Protein AF-A0A7C5XT36-F1 (afdb_monomer_lite)

Secondary structure (DSSP, 8-state):
--------S-HHHHHHHHHHHHHHHHHHHHSPPPS-----S--HHHHHHHHHHHHHHHHHTTT-THHHHHHHHHTTHHHHHHTT-TT----HHHHHHHHHHHHHHHHHHHHHHHHHHHTS--

Radius of gyration: 16.61 Å; chains: 1; bounding box: 44×28×50 Å

pLDDT: mean 85.77, std 15.67, range [40.31, 98.19]

Sequence (122 aa):
MGYSAINPLSGSMKLLYTILWLLAICVLSVIPVGGENLYNLLDLGHITMYVVQTILWAWLFDFKLKFIAASVASSPLTELLQLLTPWRNPCFTDICNNLIGVALGVITVLAVKSIRGSRVSL

Structure (mmCIF, N/CA/C/O backbone):
data_AF-A0A7C5XT36-F1
#
_entry.id   AF-A0A7C5XT36-F1
#
loop_
_atom_site.group_PDB
_atom_site.id
_atom_site.type_symbol
_atom_site.label_atom_id
_atom_site.label_alt_id
_atom_site.label_comp_id
_atom_site.label_asym_id
_atom_site.label_entity_id
_atom_site.label_seq_id
_atom_site.pdbx_PDB_ins_code
_atom_site.Cartn_x
_atom_site.Cartn_y
_atom_site.Cartn_z
_atom_site.occupancy
_atom_site.B_iso_or_equiv
_atom_site.auth_seq_id
_atom_site.auth_comp_id
_atom_site.auth_asym_id
_atom_site.auth_atom_id
_atom_site.pdbx_PDB_model_num
ATOM 1 N N . MET A 1 1 ? -21.931 -1.050 26.282 1.00 40.53 1 MET A N 1
ATOM 2 C CA . MET A 1 1 ? -21.884 -2.418 25.720 1.00 40.53 1 MET A CA 1
ATOM 3 C C . MET A 1 1 ? -21.415 -2.308 24.283 1.00 40.53 1 MET A C 1
ATOM 5 O O . MET A 1 1 ? -22.064 -1.635 23.495 1.00 40.53 1 MET A O 1
ATOM 9 N N . GLY A 1 2 ? -20.219 -2.823 23.995 1.00 40.31 2 GLY A N 1
ATOM 10 C CA . GLY A 1 2 ? -19.563 -2.659 22.702 1.00 40.31 2 GLY A CA 1
ATOM 11 C C . GLY A 1 2 ? -20.224 -3.526 21.644 1.00 40.31 2 GLY A C 1
ATOM 12 O O . GLY A 1 2 ? -20.210 -4.750 21.750 1.00 40.31 2 GLY A O 1
ATOM 13 N N . TYR A 1 3 ? -20.781 -2.895 20.616 1.00 46.31 3 TYR A N 1
ATOM 14 C CA . TYR A 1 3 ? -21.184 -3.603 19.414 1.00 46.31 3 TYR A CA 1
ATOM 15 C C . TYR A 1 3 ? -19.923 -4.058 18.682 1.00 46.31 3 TYR A C 1
ATOM 17 O O . TYR A 1 3 ? -19.317 -3.320 17.906 1.00 46.31 3 TYR A O 1
ATOM 25 N N . SER A 1 4 ? -19.540 -5.307 18.945 1.00 46.75 4 SER A N 1
ATOM 26 C CA . SER A 1 4 ? -18.771 -6.138 18.025 1.00 46.75 4 SER A CA 1
ATOM 27 C C . SER A 1 4 ? -19.652 -6.387 16.796 1.00 46.75 4 SER A C 1
ATOM 29 O O . SER A 1 4 ? -20.247 -7.447 16.623 1.00 46.75 4 SER A O 1
ATOM 31 N N . ALA A 1 5 ? -19.858 -5.341 15.995 1.00 49.72 5 ALA A N 1
ATOM 32 C CA . ALA A 1 5 ? -20.614 -5.416 14.760 1.00 49.72 5 ALA A CA 1
ATOM 33 C C . ALA A 1 5 ? -19.775 -6.202 13.747 1.00 49.72 5 ALA A C 1
ATOM 35 O O . ALA A 1 5 ? -18.918 -5.646 13.066 1.00 49.72 5 ALA A O 1
ATOM 36 N N . ILE A 1 6 ? -19.997 -7.517 13.756 1.00 50.34 6 ILE A N 1
ATOM 37 C CA . ILE A 1 6 ? -19.934 -8.453 12.634 1.00 50.34 6 ILE A CA 1
ATOM 38 C C . ILE A 1 6 ? -18.830 -8.092 11.635 1.00 50.34 6 ILE A C 1
ATOM 40 O O . ILE A 1 6 ? -19.069 -7.483 10.596 1.00 50.34 6 ILE A O 1
ATOM 44 N N . ASN A 1 7 ? -17.604 -8.512 11.938 1.00 56.81 7 ASN A N 1
ATOM 45 C CA . ASN A 1 7 ? -16.693 -8.887 10.866 1.00 56.81 7 ASN A CA 1
ATOM 46 C C . ASN A 1 7 ? -17.153 -10.278 10.406 1.00 56.81 7 ASN A C 1
ATOM 48 O O . ASN A 1 7 ? -16.919 -11.238 11.138 1.00 56.81 7 ASN A O 1
ATOM 52 N N . PRO A 1 8 ? -17.837 -10.418 9.254 1.00 64.75 8 PRO A N 1
ATOM 53 C CA . PRO A 1 8 ? -18.391 -11.708 8.831 1.00 64.75 8 PRO A CA 1
ATOM 54 C C . PRO A 1 8 ? -17.299 -12.724 8.469 1.00 64.75 8 PRO A C 1
ATOM 56 O O . PRO A 1 8 ? -17.576 -13.906 8.300 1.00 64.75 8 PRO A O 1
ATOM 59 N N . LEU A 1 9 ? -16.056 -12.262 8.325 1.00 74.69 9 LEU A N 1
ATOM 60 C CA . LEU A 1 9 ? -14.924 -13.060 7.885 1.00 74.69 9 LEU A CA 1
ATOM 61 C C . LEU A 1 9 ? -13.972 -13.290 9.057 1.00 74.69 9 LEU A C 1
ATOM 63 O O . LEU A 1 9 ? -13.582 -12.352 9.761 1.00 74.69 9 LEU A O 1
ATOM 67 N N . SER A 1 10 ? -13.600 -14.556 9.247 1.00 86.50 10 SER A N 1
ATOM 68 C CA . SER A 1 10 ? -12.636 -14.977 10.261 1.00 86.50 10 SER A CA 1
ATOM 69 C C . SER A 1 10 ? -11.265 -14.337 10.018 1.00 86.50 10 SER A C 1
ATOM 71 O O . SER A 1 10 ? -10.931 -13.957 8.893 1.00 86.50 10 SER A O 1
ATOM 73 N N . GLY A 1 11 ? -10.436 -14.248 11.064 1.00 88.12 11 GLY A N 1
ATOM 74 C CA . GLY A 1 11 ? -9.072 -13.714 10.948 1.00 88.12 11 GLY A CA 1
ATOM 75 C C . GLY A 1 11 ? -8.250 -14.396 9.846 1.00 88.12 11 GLY A C 1
ATOM 76 O O . GLY A 1 11 ? -7.535 -13.720 9.110 1.00 88.12 11 GLY A O 1
ATOM 77 N N . SER A 1 12 ? -8.430 -15.707 9.654 1.00 91.75 12 SER A N 1
ATOM 78 C CA . SER A 1 12 ? -7.768 -16.477 8.594 1.00 91.75 12 SER A CA 1
ATOM 79 C C . SER A 1 12 ? -8.172 -16.029 7.188 1.00 91.75 12 SER A C 1
ATOM 81 O O . SER A 1 12 ? -7.318 -15.938 6.314 1.00 91.75 12 SER A O 1
ATOM 83 N N . MET A 1 13 ? -9.447 -15.688 6.968 1.00 93.81 13 MET A N 1
ATOM 84 C CA . MET A 1 13 ? -9.915 -15.183 5.670 1.00 93.81 13 MET A CA 1
ATOM 85 C C . MET A 1 13 ? -9.353 -13.792 5.376 1.00 93.81 13 MET A C 1
ATOM 87 O O . MET A 1 13 ? -8.932 -13.520 4.255 1.00 93.81 13 MET A O 1
ATOM 91 N N . LYS A 1 14 ? -9.288 -12.918 6.389 1.00 93.19 14 LYS A N 1
ATOM 92 C CA . LYS A 1 14 ? -8.659 -11.596 6.249 1.00 93.19 14 LYS A CA 1
ATOM 93 C C . LYS A 1 14 ? -7.192 -11.713 5.855 1.00 93.19 14 LYS A C 1
ATOM 95 O O . LYS A 1 14 ? -6.727 -11.002 4.964 1.00 93.19 14 LYS A O 1
ATOM 100 N N . LEU A 1 15 ? -6.478 -12.617 6.526 1.00 94.38 15 LEU A N 1
ATOM 101 C CA . LEU A 1 15 ? -5.074 -12.887 6.255 1.00 94.38 15 LEU A CA 1
ATOM 102 C C . LEU A 1 15 ? -4.901 -13.417 4.834 1.00 94.38 15 LEU A C 1
ATOM 104 O O . LEU A 1 15 ? -4.074 -12.893 4.096 1.00 94.38 15 LEU A O 1
ATOM 108 N N . LEU A 1 16 ? -5.726 -14.390 4.437 1.00 95.56 16 LEU A N 1
ATOM 109 C CA . LEU A 1 16 ? -5.710 -14.966 3.098 1.00 95.56 16 LEU A CA 1
ATOM 110 C C . LEU A 1 16 ? -5.879 -13.888 2.023 1.00 95.56 16 LEU A C 1
ATOM 112 O O . LEU A 1 16 ? -5.039 -13.797 1.138 1.00 95.56 16 LEU A O 1
ATOM 116 N N . TYR A 1 17 ? -6.900 -13.033 2.116 1.00 95.38 17 TYR A N 1
ATOM 117 C CA . TYR A 1 17 ? -7.105 -11.969 1.126 1.00 95.38 17 TYR A CA 1
ATOM 118 C C . TYR A 1 17 ? -5.960 -10.956 1.095 1.00 95.38 17 TYR A C 1
ATOM 120 O O . TYR A 1 17 ? -5.539 -10.544 0.017 1.00 95.38 17 TYR A O 1
ATOM 128 N N . THR A 1 18 ? -5.425 -10.591 2.262 1.00 96.12 18 THR A N 1
ATOM 129 C CA . THR A 1 18 ? -4.282 -9.669 2.355 1.00 96.12 18 THR A CA 1
ATOM 130 C C . THR A 1 18 ? -3.041 -10.261 1.687 1.00 96.12 18 THR A C 1
ATOM 132 O O . THR A 1 18 ? -2.358 -9.567 0.940 1.00 96.12 18 THR A O 1
ATOM 135 N N . ILE A 1 19 ? -2.770 -11.551 1.912 1.00 95.75 19 ILE A N 1
ATOM 136 C CA . ILE A 1 19 ? -1.643 -12.260 1.296 1.00 95.75 19 ILE A CA 1
ATOM 137 C C . ILE A 1 19 ? -1.865 -12.440 -0.206 1.00 95.75 19 ILE A C 1
ATOM 139 O O . ILE A 1 19 ? -0.943 -12.199 -0.973 1.00 95.75 19 ILE A O 1
ATOM 143 N N . LEU A 1 20 ? -3.062 -12.839 -0.644 1.00 97.44 20 LEU A N 1
ATOM 144 C CA . LEU A 1 20 ? -3.363 -13.014 -2.067 1.00 97.44 20 LEU A CA 1
ATOM 145 C C . LEU A 1 20 ? -3.208 -11.703 -2.842 1.00 97.44 20 LEU A C 1
ATOM 147 O O . LEU A 1 20 ? -2.658 -11.716 -3.940 1.00 97.44 20 LEU A O 1
ATOM 151 N N . TRP A 1 21 ? -3.634 -10.576 -2.265 1.00 97.88 21 TRP A N 1
ATOM 152 C CA . TRP A 1 21 ? -3.418 -9.263 -2.871 1.00 97.88 21 TRP A CA 1
ATOM 153 C C . TRP A 1 21 ? -1.932 -8.897 -2.922 1.00 97.88 21 TRP A C 1
ATOM 155 O O . TRP A 1 21 ? -1.443 -8.496 -3.974 1.00 97.88 21 TRP A O 1
ATOM 165 N N . LEU A 1 22 ? -1.195 -9.121 -1.828 1.00 95.88 22 LEU A N 1
ATOM 166 C CA . LEU A 1 22 ? 0.249 -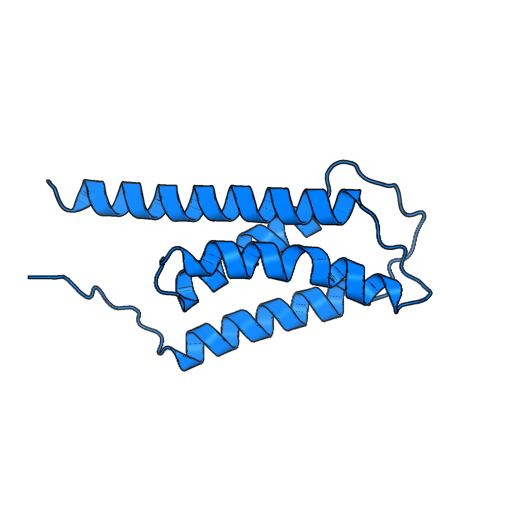8.888 -1.784 1.00 95.88 22 LEU A CA 1
ATOM 167 C C . LEU A 1 22 ? 0.992 -9.735 -2.833 1.00 95.88 22 LEU A C 1
ATOM 169 O O . LEU A 1 22 ? 1.861 -9.242 -3.541 1.00 95.88 22 LEU A O 1
ATOM 173 N N . LEU A 1 23 ? 0.618 -11.005 -2.982 1.00 96.12 23 LEU A N 1
ATOM 174 C CA . LEU A 1 23 ? 1.169 -11.883 -4.013 1.00 96.12 23 LEU A CA 1
ATOM 175 C C . LEU A 1 23 ? 0.820 -11.391 -5.418 1.00 96.12 23 LEU A C 1
ATOM 177 O O . LEU A 1 23 ? 1.686 -11.405 -6.289 1.00 96.12 23 LEU A O 1
ATOM 181 N N . ALA A 1 24 ? -0.412 -10.929 -5.641 1.00 96.44 24 ALA A N 1
ATOM 182 C CA . ALA A 1 24 ? -0.820 -10.384 -6.929 1.00 96.44 24 ALA A CA 1
ATOM 183 C C . ALA A 1 24 ? 0.030 -9.165 -7.319 1.00 96.44 24 ALA A C 1
ATOM 185 O O . ALA A 1 24 ? 0.546 -9.133 -8.434 1.00 96.44 24 ALA A O 1
ATOM 186 N N . ILE A 1 25 ? 0.251 -8.208 -6.408 1.00 95.88 25 ILE A N 1
ATOM 187 C CA . ILE A 1 25 ? 1.092 -7.036 -6.708 1.00 95.88 25 ILE A CA 1
ATOM 188 C C . ILE A 1 25 ? 2.560 -7.427 -6.938 1.00 95.88 25 ILE A C 1
ATOM 190 O O . ILE A 1 25 ? 3.189 -6.885 -7.842 1.00 95.88 25 ILE A O 1
ATOM 194 N N . CYS A 1 26 ? 3.082 -8.423 -6.211 1.00 94.75 26 CYS A N 1
ATOM 195 C CA . CYS A 1 26 ? 4.427 -8.963 -6.438 1.00 94.75 26 CYS A CA 1
ATOM 196 C C . CYS A 1 26 ? 4.565 -9.637 -7.811 1.00 94.75 26 CYS A C 1
ATOM 198 O O . CYS A 1 26 ? 5.579 -9.481 -8.480 1.00 94.75 26 CYS A O 1
ATOM 200 N N . VAL A 1 27 ? 3.556 -10.391 -8.255 1.00 94.56 27 VAL A N 1
ATOM 201 C CA . VAL A 1 27 ? 3.564 -11.010 -9.590 1.00 94.56 27 VAL A CA 1
ATOM 202 C C . VAL A 1 27 ? 3.490 -9.934 -10.672 1.00 94.56 27 VAL A C 1
ATOM 204 O O . VAL A 1 27 ? 4.256 -9.966 -11.633 1.00 94.56 27 VAL A O 1
ATOM 207 N N . LEU A 1 28 ? 2.615 -8.941 -10.507 1.00 92.25 28 LEU A N 1
ATOM 208 C CA . LEU A 1 28 ? 2.493 -7.834 -11.455 1.00 92.25 28 LEU A CA 1
ATOM 209 C C . LEU A 1 28 ? 3.782 -7.006 -11.543 1.00 92.25 28 LEU A C 1
ATOM 211 O O . LEU A 1 28 ? 4.154 -6.585 -12.640 1.00 92.25 28 LEU A O 1
ATOM 215 N N . SER A 1 29 ? 4.506 -6.821 -10.435 1.00 90.94 29 SER A N 1
ATOM 216 C CA . SER A 1 29 ? 5.744 -6.037 -10.426 1.00 90.94 29 SER A CA 1
ATOM 217 C C . SER A 1 29 ? 6.885 -6.696 -11.200 1.00 90.94 29 SER A C 1
ATOM 219 O O . SER A 1 29 ? 7.749 -5.975 -11.690 1.00 90.94 29 SER A O 1
ATOM 221 N N . VAL A 1 30 ? 6.867 -8.022 -11.381 1.00 92.06 30 VAL A N 1
ATOM 222 C CA . VAL A 1 30 ? 7.916 -8.768 -12.102 1.00 92.06 30 VAL A CA 1
ATOM 223 C C . VAL A 1 30 ? 7.563 -9.101 -13.552 1.00 92.06 30 VAL A C 1
ATOM 225 O O . VAL A 1 30 ? 8.454 -9.446 -14.323 1.00 92.06 30 VAL A O 1
ATOM 228 N N . ILE A 1 31 ? 6.296 -8.995 -13.962 1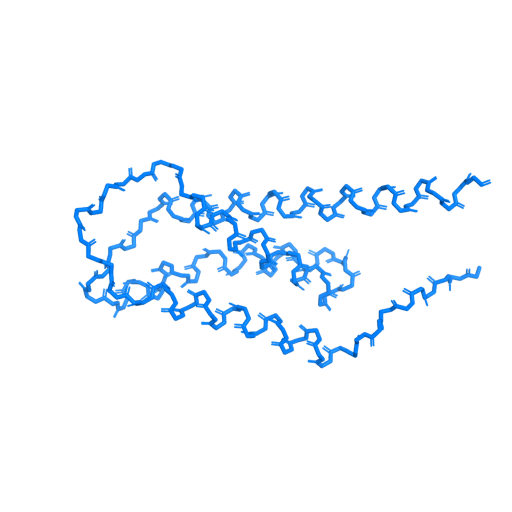.00 90.44 31 ILE A N 1
ATOM 229 C CA . ILE A 1 31 ? 5.888 -9.266 -15.352 1.00 90.44 31 ILE A CA 1
ATOM 230 C C . ILE A 1 31 ? 6.550 -8.255 -16.309 1.00 90.44 31 ILE A C 1
ATOM 232 O O . ILE A 1 31 ? 6.576 -7.063 -15.988 1.00 90.44 31 ILE A O 1
ATOM 236 N N . PRO A 1 32 ? 7.076 -8.691 -17.474 1.00 85.81 32 PRO A N 1
ATOM 237 C CA . PRO A 1 32 ? 7.594 -7.784 -18.492 1.00 85.81 32 PRO A CA 1
ATOM 238 C C . PRO A 1 32 ? 6.516 -6.814 -18.973 1.00 85.81 32 PRO A C 1
ATOM 240 O O . PRO A 1 32 ? 5.436 -7.228 -19.392 1.00 85.81 32 PRO A O 1
ATOM 243 N N . VAL A 1 33 ? 6.830 -5.525 -18.953 1.00 78.69 33 VAL A N 1
ATOM 244 C CA . VAL A 1 33 ? 6.021 -4.481 -19.587 1.00 78.69 33 VAL A CA 1
ATOM 245 C C . VAL A 1 33 ? 6.712 -4.068 -20.880 1.00 78.69 33 VAL A C 1
ATOM 247 O O . VAL A 1 33 ? 7.904 -3.774 -20.887 1.00 78.69 33 VAL A O 1
ATOM 250 N N . GLY A 1 34 ? 5.984 -4.131 -21.994 1.00 63.53 34 GLY A N 1
ATOM 251 C CA . GLY A 1 34 ? 6.491 -3.712 -23.297 1.00 63.53 34 GLY A CA 1
ATOM 252 C C . GLY A 1 34 ? 6.346 -2.203 -23.485 1.00 63.53 34 GLY A C 1
ATOM 253 O O . GLY A 1 34 ? 5.273 -1.662 -23.231 1.00 63.53 34 GLY A O 1
ATOM 254 N N . GLY A 1 35 ? 7.401 -1.549 -23.976 1.00 59.72 35 GLY A N 1
ATOM 255 C CA . GLY A 1 35 ? 7.391 -0.136 -24.371 1.00 59.72 35 GLY A CA 1
ATOM 256 C C . GLY A 1 35 ? 8.353 0.737 -23.569 1.00 59.72 35 GLY A C 1
ATOM 257 O O . GLY A 1 35 ? 8.795 0.365 -22.485 1.00 59.72 35 GLY A O 1
ATOM 258 N N . GLU A 1 36 ? 8.700 1.894 -24.139 1.00 53.88 36 GLU A N 1
ATOM 259 C CA . GLU A 1 36 ? 9.464 2.944 -23.464 1.00 53.88 36 GLU A CA 1
ATOM 260 C C . GLU A 1 36 ? 8.796 3.248 -22.118 1.00 53.88 36 GLU A C 1
ATOM 262 O O . GLU A 1 36 ? 7.661 3.725 -22.079 1.00 53.88 36 GLU A O 1
ATOM 267 N N . ASN A 1 37 ? 9.477 2.921 -21.015 1.00 55.84 37 ASN A N 1
ATOM 268 C CA . ASN A 1 37 ? 9.067 3.313 -19.671 1.00 55.84 37 ASN A CA 1
ATOM 269 C C . ASN A 1 37 ? 9.094 4.844 -19.608 1.00 55.84 37 ASN A C 1
ATOM 271 O O . ASN A 1 37 ? 10.096 5.446 -19.220 1.00 55.84 37 ASN A O 1
ATOM 275 N N . LEU A 1 38 ? 8.009 5.486 -20.034 1.00 57.09 38 LEU A N 1
ATOM 276 C CA . LEU A 1 38 ? 7.754 6.875 -19.710 1.00 57.09 38 LEU A CA 1
ATOM 277 C C . LEU A 1 38 ? 7.655 6.919 -18.190 1.00 57.09 38 LEU A C 1
ATOM 279 O O . LEU A 1 38 ? 6.699 6.407 -17.611 1.00 57.09 38 LEU A O 1
ATOM 283 N N . TYR A 1 39 ? 8.693 7.470 -17.560 1.00 63.22 39 TYR A N 1
ATOM 284 C CA . TYR A 1 39 ? 8.721 7.784 -16.139 1.00 63.22 39 TYR A CA 1
ATOM 285 C C . TYR A 1 39 ? 7.569 8.745 -15.839 1.00 63.22 39 TYR A C 1
ATOM 287 O O . TYR A 1 39 ? 7.709 9.967 -15.907 1.00 63.22 39 TYR A O 1
ATOM 295 N N . ASN A 1 40 ? 6.397 8.183 -15.565 1.00 71.31 40 ASN A N 1
ATOM 296 C CA . ASN A 1 40 ? 5.222 8.950 -15.224 1.00 71.31 40 ASN A CA 1
ATOM 297 C C . ASN A 1 40 ? 5.371 9.397 -13.777 1.00 71.31 40 ASN A C 1
ATOM 299 O O . ASN A 1 40 ? 5.477 8.586 -12.860 1.00 71.31 40 ASN A O 1
ATOM 303 N N . LEU A 1 41 ? 5.356 10.713 -13.571 1.00 77.75 41 LEU A N 1
ATOM 304 C CA . LEU A 1 41 ? 5.429 11.294 -12.233 1.00 77.75 41 LEU A CA 1
ATOM 305 C C . LEU A 1 41 ? 4.285 10.785 -11.333 1.00 77.75 41 LEU A C 1
ATOM 307 O O . LEU A 1 41 ? 4.468 10.633 -10.129 1.00 77.75 41 LEU A O 1
ATOM 311 N N . LEU A 1 42 ? 3.123 10.503 -11.931 1.00 84.50 42 LEU A N 1
ATOM 312 C CA . LEU A 1 42 ? 1.945 9.950 -11.271 1.00 84.50 42 LEU A CA 1
ATOM 313 C C . LEU A 1 42 ? 1.515 8.653 -11.955 1.00 84.50 42 LEU A C 1
ATOM 315 O O . LEU A 1 42 ? 0.986 8.679 -13.068 1.00 84.50 42 LEU A O 1
ATOM 319 N N . ASP A 1 43 ? 1.699 7.537 -11.256 1.00 88.44 43 ASP A N 1
ATOM 320 C CA . ASP A 1 43 ? 1.246 6.220 -11.692 1.00 88.44 43 ASP A CA 1
ATOM 321 C C . ASP A 1 43 ? 0.030 5.784 -10.865 1.00 88.44 43 ASP A C 1
ATOM 323 O O . ASP A 1 43 ? 0.123 5.399 -9.694 1.00 88.44 43 ASP A O 1
ATOM 327 N N . LEU A 1 44 ? -1.145 5.845 -11.495 1.00 90.75 44 LEU A N 1
ATOM 328 C CA . LEU A 1 44 ? -2.410 5.472 -10.865 1.00 90.75 44 LEU A CA 1
ATOM 329 C C . LEU A 1 44 ? -2.491 3.980 -10.523 1.00 90.75 44 LEU A C 1
ATOM 331 O O . LEU A 1 44 ? -3.221 3.621 -9.598 1.00 90.75 44 LEU A O 1
ATOM 335 N N . GLY A 1 45 ? -1.767 3.118 -11.239 1.00 91.12 45 GLY A N 1
ATOM 336 C CA . GLY A 1 45 ? -1.697 1.688 -10.959 1.00 91.12 45 GLY A CA 1
ATOM 337 C C . GLY A 1 45 ? -1.039 1.437 -9.608 1.00 91.12 45 GLY A C 1
ATOM 338 O O . GLY A 1 45 ? -1.657 0.831 -8.730 1.00 91.12 45 GLY A O 1
ATOM 339 N N . HIS A 1 46 ? 0.156 1.997 -9.409 1.00 93.31 46 HIS A N 1
ATOM 340 C CA . HIS A 1 46 ? 0.882 1.942 -8.137 1.00 93.31 46 HIS A CA 1
ATOM 341 C C . HIS A 1 46 ? 0.057 2.530 -6.985 1.00 93.31 46 HIS A C 1
ATOM 343 O O . HIS A 1 46 ? -0.178 1.862 -5.974 1.00 93.31 46 HIS A O 1
ATOM 349 N N . ILE A 1 47 ? -0.486 3.739 -7.167 1.00 96.19 47 ILE A N 1
ATOM 350 C CA . ILE A 1 47 ? -1.320 4.396 -6.149 1.00 96.19 47 ILE A CA 1
ATOM 351 C C . ILE A 1 47 ? -2.512 3.506 -5.768 1.00 96.19 47 ILE A C 1
ATOM 353 O O . ILE A 1 47 ? -2.738 3.242 -4.586 1.00 96.19 47 ILE A O 1
ATOM 357 N N . THR A 1 48 ? -3.267 3.008 -6.750 1.00 96.62 48 THR A N 1
ATOM 358 C CA . THR A 1 48 ? -4.486 2.222 -6.500 1.00 96.62 48 THR A CA 1
ATOM 359 C C . THR A 1 48 ? -4.173 0.902 -5.802 1.00 96.62 48 THR A C 1
ATOM 361 O O . THR A 1 48 ? -4.855 0.541 -4.839 1.00 96.62 48 THR A O 1
ATOM 364 N N . MET A 1 49 ? -3.127 0.191 -6.234 1.00 96.62 49 MET A N 1
ATOM 365 C CA . MET A 1 49 ? -2.722 -1.075 -5.617 1.00 96.62 49 MET A CA 1
ATOM 366 C C . MET A 1 49 ? -2.395 -0.909 -4.133 1.00 96.62 49 MET A C 1
ATOM 368 O O . MET A 1 49 ? -2.829 -1.727 -3.312 1.00 96.62 49 MET A O 1
ATOM 372 N N . TYR A 1 50 ? -1.702 0.174 -3.777 1.00 97.31 50 TYR A N 1
ATOM 373 C CA . TYR A 1 50 ? -1.331 0.449 -2.393 1.00 97.31 50 TYR A CA 1
ATOM 374 C C . TYR A 1 50 ? -2.468 1.038 -1.552 1.00 97.31 50 TYR A C 1
ATOM 376 O O . TYR A 1 50 ? -2.543 0.719 -0.366 1.00 97.31 50 TYR A O 1
ATOM 384 N N . VAL A 1 51 ? -3.428 1.769 -2.138 1.00 98.19 51 VAL A N 1
ATOM 385 C CA . VAL A 1 51 ? -4.693 2.106 -1.450 1.00 98.19 51 VAL A CA 1
ATOM 386 C C . VAL A 1 51 ? -5.408 0.827 -1.008 1.00 98.19 51 VAL A C 1
ATOM 388 O O . VAL A 1 51 ? -5.781 0.693 0.161 1.00 98.19 51 VAL A O 1
ATOM 391 N N . VAL A 1 52 ? -5.572 -0.135 -1.923 1.00 97.88 52 VAL A N 1
ATOM 392 C CA . VAL A 1 52 ? -6.240 -1.412 -1.629 1.00 97.88 52 VAL A CA 1
ATOM 393 C C . VAL A 1 52 ? -5.448 -2.217 -0.597 1.00 97.88 52 VAL A C 1
ATOM 395 O O . VAL A 1 52 ? -6.030 -2.688 0.381 1.00 97.88 52 VAL A O 1
ATOM 398 N N . GLN A 1 53 ? -4.122 -2.310 -0.745 1.00 97.62 53 GLN A N 1
ATOM 399 C CA . GLN A 1 53 ? -3.252 -2.993 0.218 1.00 97.62 53 GLN A CA 1
ATOM 400 C C . GLN A 1 53 ? -3.386 -2.390 1.625 1.00 97.62 53 GLN A C 1
ATOM 402 O O . GLN A 1 53 ? -3.492 -3.128 2.606 1.00 97.62 53 GLN A O 1
ATOM 407 N N . THR A 1 54 ? -3.440 -1.061 1.747 1.00 97.75 54 THR A N 1
ATOM 408 C CA . THR A 1 54 ? -3.633 -0.380 3.033 1.00 97.75 54 THR A CA 1
ATOM 409 C C . THR A 1 54 ? -4.997 -0.665 3.648 1.00 97.75 54 THR A C 1
ATOM 411 O O . THR A 1 54 ? -5.079 -0.894 4.856 1.00 97.75 54 THR A O 1
ATOM 414 N N . ILE A 1 55 ? -6.064 -0.710 2.847 1.00 96.56 55 ILE A N 1
ATOM 415 C CA . ILE A 1 55 ? -7.402 -1.082 3.329 1.00 96.56 55 ILE A CA 1
ATOM 416 C C . ILE A 1 55 ? -7.410 -2.531 3.839 1.00 96.56 55 ILE A C 1
ATOM 418 O O . ILE A 1 55 ? -7.966 -2.794 4.908 1.00 96.56 55 ILE A O 1
ATOM 422 N N . LEU A 1 56 ? -6.758 -3.459 3.133 1.00 96.44 56 LEU A N 1
ATOM 423 C CA . LEU A 1 56 ? -6.648 -4.861 3.551 1.00 96.44 56 LEU A CA 1
ATOM 424 C C . LEU A 1 56 ? -5.837 -5.012 4.842 1.00 96.44 56 LEU A C 1
ATOM 426 O O . LEU A 1 56 ? -6.292 -5.686 5.767 1.00 96.44 56 LEU A O 1
ATOM 430 N N . TRP A 1 57 ? -4.706 -4.311 4.973 1.00 97.06 57 TRP A N 1
ATOM 431 C CA . TRP A 1 57 ? -3.957 -4.258 6.231 1.00 97.06 57 TRP A CA 1
ATOM 432 C C . TRP A 1 57 ? -4.800 -3.691 7.373 1.00 97.06 57 TRP A C 1
ATOM 434 O O . TRP A 1 57 ? -4.802 -4.241 8.477 1.00 97.06 57 TRP A O 1
ATOM 444 N N . ALA A 1 58 ? -5.527 -2.599 7.126 1.00 95.25 58 ALA A N 1
ATOM 445 C CA . ALA A 1 58 ? -6.396 -1.992 8.126 1.00 95.25 58 ALA A CA 1
ATOM 446 C C . ALA A 1 58 ? -7.462 -2.980 8.585 1.00 95.25 58 ALA A C 1
ATOM 448 O O . ALA A 1 58 ? -7.704 -3.118 9.781 1.00 95.25 58 ALA A O 1
ATOM 449 N N . TRP A 1 59 ? -8.051 -3.717 7.655 1.00 92.69 59 TRP A N 1
ATOM 450 C CA . TRP A 1 59 ? -9.059 -4.712 7.961 1.00 92.69 59 TRP A CA 1
ATOM 451 C C . TRP A 1 59 ? -8.503 -5.933 8.711 1.00 92.69 59 TRP A C 1
ATOM 453 O O . TRP A 1 59 ? -9.134 -6.393 9.671 1.00 92.69 59 TRP A O 1
ATOM 463 N N . LEU A 1 60 ? -7.313 -6.416 8.334 1.00 93.88 60 LEU A N 1
ATOM 464 C CA . LEU A 1 60 ? -6.603 -7.509 9.006 1.00 93.88 60 LEU A CA 1
ATOM 465 C C . LEU A 1 60 ? -6.248 -7.161 10.456 1.00 93.88 60 LEU A C 1
ATOM 467 O O . LEU A 1 60 ? -6.412 -7.993 11.344 1.00 93.88 60 LEU A O 1
ATOM 471 N N . PHE A 1 61 ? -5.810 -5.927 10.713 1.00 91.38 61 PHE A N 1
ATOM 472 C CA . PHE A 1 61 ? -5.434 -5.458 12.051 1.00 91.38 61 PHE A CA 1
ATOM 473 C C . PHE A 1 61 ? -6.576 -4.785 12.827 1.00 91.38 61 PHE A C 1
ATOM 475 O O . PHE A 1 61 ? -6.314 -4.062 13.793 1.00 91.38 61 PHE A O 1
ATOM 482 N N . ASP A 1 62 ? -7.831 -4.991 12.416 1.00 88.75 62 ASP A N 1
ATOM 483 C CA . ASP A 1 62 ? -9.026 -4.406 13.040 1.00 88.75 62 ASP A CA 1
ATOM 484 C C . ASP A 1 62 ? -8.902 -2.887 13.266 1.00 88.75 62 ASP A C 1
ATOM 486 O O . ASP A 1 62 ? -9.266 -2.338 14.307 1.00 88.75 62 ASP A O 1
ATOM 490 N N . PHE A 1 63 ? -8.346 -2.191 12.274 1.00 85.62 63 PHE A N 1
ATOM 491 C CA . PHE A 1 63 ? -8.174 -0.743 12.223 1.00 85.62 63 PHE A CA 1
ATOM 492 C C . PHE A 1 63 ? -7.320 -0.152 13.358 1.00 85.62 63 PHE A C 1
ATOM 494 O O . PHE A 1 63 ? -7.494 1.023 13.716 1.00 85.62 63 PHE A O 1
ATOM 501 N N . LYS A 1 64 ? -6.410 -0.953 13.929 1.00 86.88 64 LYS A N 1
ATOM 502 C CA . LYS A 1 64 ? -5.372 -0.522 14.880 1.00 86.88 64 LYS A CA 1
ATOM 503 C C . LYS A 1 64 ? -4.159 0.027 14.132 1.00 86.88 64 LYS A C 1
ATOM 505 O O . LYS A 1 64 ? -3.813 -0.491 13.079 1.00 86.88 64 LYS A O 1
ATOM 510 N N . LEU A 1 65 ? -3.443 0.987 14.724 1.00 88.12 65 LEU A N 1
ATOM 511 C CA . LEU A 1 65 ? -2.306 1.698 14.102 1.00 88.12 65 LEU A CA 1
ATOM 512 C C . LEU A 1 65 ? -1.234 0.803 13.448 1.00 88.12 65 LEU A C 1
ATOM 514 O O . LEU A 1 65 ? -0.548 1.251 12.535 1.00 88.12 65 LEU A O 1
ATOM 518 N N . LYS A 1 66 ? -1.128 -0.470 13.855 1.00 91.25 66 LYS A N 1
ATOM 519 C CA . LYS A 1 66 ? -0.251 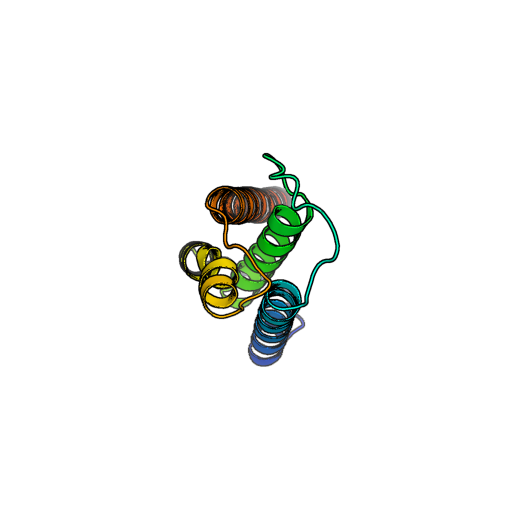-1.479 13.236 1.00 91.25 66 LYS A CA 1
ATOM 520 C C . LYS A 1 66 ? -0.407 -1.582 11.712 1.00 91.25 66 LYS A C 1
ATOM 522 O O . LYS A 1 66 ? 0.573 -1.877 11.037 1.00 91.25 66 LYS A O 1
ATOM 527 N N . PHE A 1 67 ? -1.593 -1.303 11.163 1.00 94.19 67 PHE A N 1
ATOM 528 C CA . PHE A 1 67 ? -1.799 -1.355 9.714 1.00 94.19 67 PHE A CA 1
ATOM 529 C C . PHE A 1 67 ? -0.989 -0.311 8.941 1.00 94.19 67 PHE A C 1
ATOM 531 O O . PHE A 1 67 ? -0.603 -0.568 7.803 1.00 94.19 67 PHE A O 1
ATOM 538 N N . ILE A 1 68 ? -0.721 0.850 9.549 1.00 95.00 68 ILE A N 1
ATOM 539 C CA . ILE A 1 68 ? 0.062 1.921 8.924 1.00 95.00 68 ILE A CA 1
ATOM 540 C C . ILE A 1 68 ? 1.502 1.443 8.764 1.00 95.00 68 ILE A C 1
ATOM 542 O O . ILE A 1 68 ? 2.046 1.494 7.667 1.00 95.00 68 ILE A O 1
ATOM 546 N N . ALA A 1 69 ? 2.079 0.893 9.838 1.00 95.4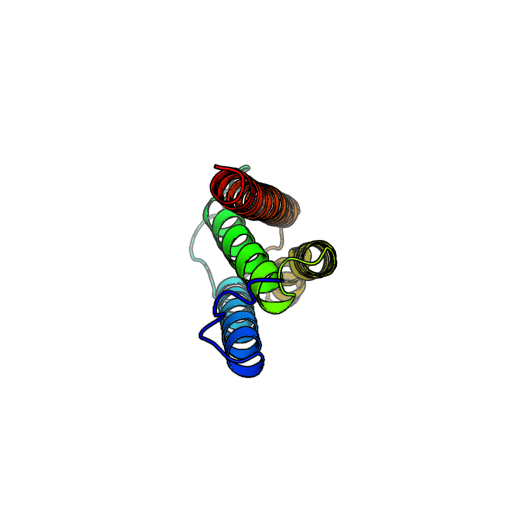4 69 ALA A N 1
ATOM 547 C CA . ALA A 1 69 ? 3.423 0.328 9.811 1.00 95.44 69 ALA A CA 1
ATOM 548 C C . ALA A 1 69 ? 3.542 -0.800 8.776 1.00 95.44 69 ALA A C 1
ATOM 550 O O . ALA A 1 69 ? 4.487 -0.802 7.997 1.00 95.44 69 ALA A O 1
ATOM 551 N N . ALA A 1 70 ? 2.563 -1.709 8.715 1.00 95.50 70 ALA A N 1
ATOM 552 C CA . ALA A 1 70 ? 2.547 -2.775 7.714 1.00 95.50 70 ALA A CA 1
ATOM 553 C C . ALA A 1 70 ? 2.445 -2.235 6.276 1.00 95.50 70 ALA A C 1
ATOM 555 O O . ALA A 1 70 ? 3.159 -2.709 5.399 1.00 95.50 70 ALA A O 1
ATOM 556 N N . SER A 1 71 ? 1.615 -1.211 6.048 1.00 96.44 71 SER A N 1
ATOM 557 C CA . SER A 1 71 ? 1.448 -0.584 4.730 1.00 96.44 71 SER A CA 1
ATOM 558 C C . SER A 1 71 ? 2.728 0.101 4.250 1.00 96.44 71 SER A C 1
ATOM 560 O O . SER A 1 71 ? 3.153 -0.125 3.120 1.00 96.44 71 SER A O 1
ATOM 562 N N . VAL A 1 72 ? 3.368 0.890 5.119 1.00 96.44 72 VAL A N 1
ATOM 563 C CA . VAL A 1 72 ? 4.643 1.561 4.820 1.00 96.44 72 VAL A CA 1
ATOM 564 C C . VAL A 1 72 ? 5.759 0.536 4.626 1.00 96.44 72 VAL A C 1
ATOM 566 O O . VAL A 1 72 ? 6.518 0.635 3.673 1.00 96.44 72 VAL A O 1
ATOM 569 N N . ALA A 1 73 ? 5.836 -0.493 5.472 1.00 95.31 73 ALA A N 1
ATOM 570 C CA . ALA A 1 73 ? 6.845 -1.541 5.329 1.00 95.31 73 ALA A CA 1
ATOM 571 C C . ALA A 1 73 ? 6.688 -2.344 4.028 1.00 95.31 73 ALA A C 1
ATOM 573 O O . ALA A 1 73 ? 7.683 -2.818 3.489 1.00 95.31 73 ALA A O 1
ATOM 574 N N . SER A 1 74 ? 5.461 -2.489 3.511 1.00 94.31 74 SER A N 1
ATOM 575 C CA . SER A 1 74 ? 5.220 -3.126 2.213 1.00 94.31 74 SER A CA 1
ATOM 576 C C . SER A 1 74 ? 5.487 -2.218 1.010 1.00 94.31 74 SER A C 1
ATOM 578 O O . SER A 1 74 ? 5.633 -2.744 -0.084 1.00 94.31 74 SER A O 1
ATOM 580 N N . SER A 1 75 ? 5.574 -0.891 1.176 1.00 94.50 75 SER A N 1
ATO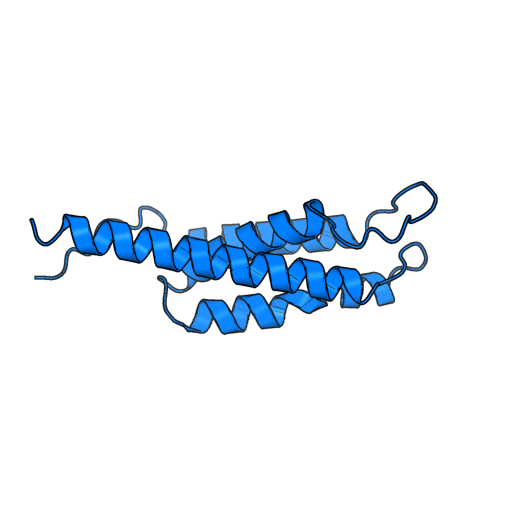M 581 C CA . SER A 1 75 ? 5.682 0.050 0.050 1.00 94.50 75 SER A CA 1
ATOM 582 C C . SER A 1 75 ? 6.925 -0.069 -0.836 1.00 94.50 75 SER A C 1
ATOM 584 O O . SER A 1 75 ? 6.779 0.227 -2.015 1.00 94.50 75 SER A O 1
ATOM 586 N N . PRO A 1 76 ? 8.122 -0.466 -0.350 1.00 94.31 76 PRO A N 1
ATOM 587 C CA . PRO A 1 76 ? 9.279 -0.666 -1.221 1.00 94.31 76 PRO A CA 1
ATOM 588 C C . PRO A 1 76 ? 9.345 -2.085 -1.809 1.00 94.31 76 PRO A C 1
ATOM 590 O O . PRO A 1 76 ? 10.293 -2.407 -2.520 1.00 94.31 76 PRO A O 1
ATOM 593 N N . LEU A 1 77 ? 8.405 -2.979 -1.470 1.00 93.62 77 LEU A N 1
ATOM 594 C CA . LEU A 1 77 ? 8.509 -4.400 -1.809 1.00 93.62 77 LEU A CA 1
ATOM 595 C C . LEU A 1 77 ? 8.538 -4.628 -3.323 1.00 93.62 77 LEU A C 1
ATOM 597 O O . LEU A 1 77 ? 9.335 -5.430 -3.805 1.00 93.62 77 LEU A O 1
ATOM 601 N N . THR A 1 78 ? 7.685 -3.928 -4.068 1.00 92.38 78 THR A N 1
ATOM 602 C CA . THR A 1 78 ? 7.581 -4.078 -5.522 1.00 92.38 78 THR A CA 1
ATOM 603 C C . THR A 1 78 ? 8.861 -3.640 -6.226 1.00 92.38 78 THR A C 1
ATOM 605 O O . THR A 1 78 ? 9.324 -4.345 -7.121 1.00 92.38 78 THR A O 1
ATOM 608 N N . GLU A 1 79 ? 9.496 -2.562 -5.773 1.00 93.38 79 GLU A N 1
ATOM 609 C CA . GLU A 1 79 ? 10.742 -2.048 -6.352 1.00 93.38 79 GLU A CA 1
ATOM 610 C C . GLU A 1 79 ? 11.946 -2.905 -5.937 1.00 93.38 79 GLU A C 1
ATOM 612 O O . GLU A 1 79 ? 12.839 -3.154 -6.746 1.00 93.38 79 GLU A O 1
ATOM 617 N N . LEU A 1 80 ? 11.945 -3.444 -4.712 1.00 94.06 80 LEU A N 1
ATOM 618 C CA . LEU A 1 80 ? 12.938 -4.431 -4.277 1.00 94.06 80 LEU A CA 1
ATOM 619 C C . LEU A 1 80 ? 12.883 -5.708 -5.121 1.00 94.06 80 LEU A C 1
ATOM 621 O O . LEU A 1 80 ? 13.925 -6.254 -5.472 1.00 94.06 80 LEU A O 1
ATOM 625 N N . LEU A 1 81 ? 11.685 -6.178 -5.475 1.00 93.00 81 LEU A N 1
ATOM 626 C CA . LEU A 1 81 ? 11.529 -7.306 -6.393 1.00 93.00 81 LEU A CA 1
ATOM 627 C C . LEU A 1 81 ? 11.993 -6.946 -7.806 1.00 93.00 81 LEU A C 1
ATOM 629 O O . LEU A 1 81 ? 12.649 -7.757 -8.455 1.00 93.00 81 LEU A O 1
ATOM 633 N N . GLN A 1 82 ? 11.704 -5.728 -8.264 1.00 92.00 82 GLN A N 1
ATOM 634 C CA . GLN A 1 82 ? 12.117 -5.266 -9.586 1.00 92.00 82 GLN A CA 1
ATOM 635 C C . GLN A 1 82 ? 13.637 -5.155 -9.743 1.00 92.00 82 GLN A C 1
ATOM 637 O O . GLN A 1 82 ? 14.143 -5.456 -10.822 1.00 92.00 82 GLN A O 1
ATOM 642 N N . LEU A 1 83 ? 14.376 -4.813 -8.677 1.00 90.88 83 LEU A N 1
ATOM 643 C CA . LEU A 1 83 ? 15.850 -4.854 -8.665 1.00 90.88 83 LEU A CA 1
ATOM 644 C C . LEU A 1 83 ? 16.409 -6.233 -9.048 1.00 90.88 83 LEU A C 1
ATOM 646 O O . LEU A 1 83 ? 17.524 -6.325 -9.553 1.00 90.88 83 LEU A O 1
ATOM 650 N N . LEU A 1 84 ? 15.646 -7.301 -8.806 1.00 91.31 84 LEU A N 1
ATOM 651 C CA . LEU A 1 84 ? 16.034 -8.677 -9.109 1.00 91.31 84 LEU A CA 1
ATOM 652 C C . LEU A 1 84 ? 15.551 -9.146 -10.491 1.00 91.31 84 LEU A C 1
ATOM 654 O O . LEU A 1 84 ? 15.841 -10.276 -10.883 1.00 91.31 84 LEU A O 1
ATOM 658 N N . THR A 1 85 ? 14.820 -8.313 -11.240 1.00 90.12 85 THR A N 1
ATOM 659 C CA . THR A 1 85 ? 14.243 -8.673 -12.543 1.00 90.12 85 THR A CA 1
ATOM 660 C C . THR A 1 85 ? 14.869 -7.864 -13.685 1.00 90.12 85 THR A C 1
ATOM 662 O O . THR A 1 85 ? 14.588 -6.673 -13.798 1.00 90.12 85 THR A O 1
ATOM 665 N N . PRO A 1 86 ? 15.658 -8.487 -14.584 1.00 89.00 86 PRO A N 1
ATOM 666 C CA . PRO A 1 86 ? 16.485 -7.776 -15.572 1.00 89.00 86 PRO A CA 1
ATOM 667 C C . PRO A 1 86 ? 15.738 -6.880 -16.570 1.00 89.00 86 PRO A C 1
ATOM 669 O O . PRO A 1 86 ? 16.336 -5.998 -17.176 1.00 89.00 86 PRO A O 1
ATOM 672 N N . TRP A 1 87 ? 14.448 -7.133 -16.791 1.00 88.50 87 TRP A N 1
ATOM 673 C CA . TRP A 1 87 ? 13.601 -6.391 -17.733 1.00 88.50 87 TRP A CA 1
ATOM 674 C C . TRP A 1 87 ? 12.730 -5.325 -17.054 1.00 88.50 87 TRP A C 1
ATOM 676 O O . TRP A 1 87 ? 11.886 -4.711 -17.707 1.00 88.50 87 TRP A O 1
ATOM 686 N N . ARG A 1 88 ? 12.890 -5.112 -15.745 1.00 86.88 88 ARG A N 1
ATOM 687 C CA . ARG A 1 88 ? 12.269 -4.006 -15.014 1.00 86.88 88 ARG A CA 1
ATOM 688 C C . ARG A 1 88 ? 13.349 -3.040 -14.558 1.00 86.88 88 ARG A C 1
ATOM 690 O O . ARG A 1 88 ? 14.452 -3.445 -14.215 1.00 86.88 88 ARG A O 1
ATOM 697 N N . ASN A 1 89 ? 12.993 -1.764 -14.515 1.00 84.81 89 ASN A N 1
ATOM 698 C CA . ASN A 1 89 ? 13.824 -0.729 -13.925 1.00 84.81 89 ASN A CA 1
ATOM 699 C C . ASN A 1 89 ? 13.087 -0.186 -12.702 1.00 84.81 89 ASN A C 1
ATOM 701 O O . ASN A 1 89 ? 12.084 0.501 -12.889 1.00 84.81 89 ASN A O 1
ATOM 705 N N . PRO A 1 90 ? 13.539 -0.496 -11.477 1.00 85.00 90 PRO A N 1
ATOM 706 C CA . PRO A 1 90 ? 12.924 0.059 -10.282 1.00 85.00 90 PRO A CA 1
ATOM 707 C C . PRO A 1 90 ? 13.103 1.575 -10.278 1.00 85.00 90 PRO A C 1
ATOM 709 O O . PRO A 1 90 ? 14.201 2.078 -10.536 1.00 85.00 90 PRO A O 1
ATOM 712 N N . CYS A 1 91 ? 12.035 2.308 -9.970 1.00 85.62 91 CYS A N 1
ATOM 713 C CA . CYS A 1 91 ? 12.078 3.758 -9.917 1.00 85.62 91 CYS A CA 1
ATOM 714 C C . CYS A 1 91 ? 11.729 4.293 -8.529 1.00 85.62 91 CYS A C 1
ATOM 716 O O . CYS A 1 91 ? 10.803 3.839 -7.863 1.00 85.62 91 CYS A O 1
ATOM 718 N N . PHE A 1 92 ? 12.446 5.334 -8.103 1.00 89.50 92 PHE A N 1
ATOM 719 C CA . PHE A 1 92 ? 12.117 6.045 -6.871 1.00 89.50 92 PHE A CA 1
ATOM 720 C C . PHE A 1 92 ? 10.722 6.692 -6.927 1.00 89.50 92 PHE A C 1
ATOM 722 O O . PHE A 1 92 ? 10.038 6.765 -5.907 1.00 89.50 92 PHE A O 1
ATOM 729 N N . THR A 1 93 ? 10.269 7.125 -8.111 1.00 90.88 93 THR A N 1
ATOM 730 C CA . THR A 1 93 ? 8.912 7.669 -8.280 1.00 90.88 93 THR A CA 1
ATOM 731 C C . THR A 1 93 ? 7.841 6.634 -7.965 1.00 90.88 93 THR A C 1
ATOM 733 O O . THR A 1 93 ? 6.793 7.003 -7.445 1.00 90.88 93 THR A O 1
ATOM 736 N N . ASP A 1 94 ? 8.105 5.349 -8.193 1.00 91.38 94 ASP A N 1
ATOM 737 C CA . ASP A 1 94 ? 7.153 4.271 -7.914 1.00 91.38 94 ASP A CA 1
ATOM 738 C C . ASP A 1 94 ? 6.993 4.071 -6.408 1.00 91.38 94 ASP A C 1
ATOM 740 O O . ASP A 1 94 ? 5.870 4.007 -5.912 1.00 91.38 94 ASP A O 1
ATOM 744 N N . ILE A 1 95 ? 8.093 4.140 -5.648 1.00 93.56 95 ILE A N 1
ATOM 745 C CA . ILE A 1 95 ? 8.048 4.156 -4.176 1.00 93.56 95 ILE A CA 1
ATOM 746 C C . ILE A 1 95 ? 7.209 5.343 -3.681 1.00 93.56 95 ILE A C 1
ATOM 748 O O . ILE A 1 95 ? 6.372 5.187 -2.789 1.00 93.56 95 ILE A O 1
ATOM 752 N N . CYS A 1 96 ? 7.391 6.530 -4.267 1.00 95.00 96 CYS A N 1
ATOM 753 C CA . CYS A 1 96 ? 6.582 7.704 -3.938 1.00 95.00 96 CYS A CA 1
ATOM 754 C C . CYS A 1 96 ? 5.095 7.486 -4.260 1.00 95.00 96 CYS A C 1
ATOM 756 O O . CYS A 1 96 ? 4.249 7.791 -3.420 1.00 95.00 96 CYS A O 1
ATOM 758 N N . ASN A 1 97 ? 4.762 6.918 -5.423 1.00 95.38 97 ASN A N 1
ATOM 759 C CA . ASN A 1 97 ? 3.386 6.577 -5.799 1.00 95.38 97 ASN A CA 1
ATOM 760 C C . ASN A 1 97 ? 2.772 5.539 -4.841 1.00 95.38 97 ASN A C 1
ATOM 762 O O . ASN A 1 97 ? 1.629 5.706 -4.407 1.00 95.38 97 ASN A O 1
ATOM 766 N N . ASN A 1 98 ? 3.540 4.532 -4.417 1.00 96.31 98 ASN A N 1
ATOM 767 C CA . ASN A 1 98 ? 3.121 3.554 -3.411 1.00 96.31 98 ASN A CA 1
ATOM 768 C C . ASN A 1 98 ? 2.797 4.253 -2.082 1.00 96.31 98 ASN A C 1
ATOM 770 O O . ASN A 1 98 ? 1.741 4.019 -1.496 1.00 96.31 98 ASN A O 1
ATOM 774 N N . LEU A 1 99 ? 3.661 5.167 -1.623 1.00 97.44 99 LEU A N 1
ATOM 775 C CA . LEU A 1 99 ? 3.455 5.942 -0.393 1.00 97.44 99 LEU A CA 1
ATOM 776 C C . LEU A 1 99 ? 2.265 6.910 -0.483 1.00 97.44 99 LEU A C 1
ATOM 778 O O . LEU A 1 99 ? 1.533 7.057 0.498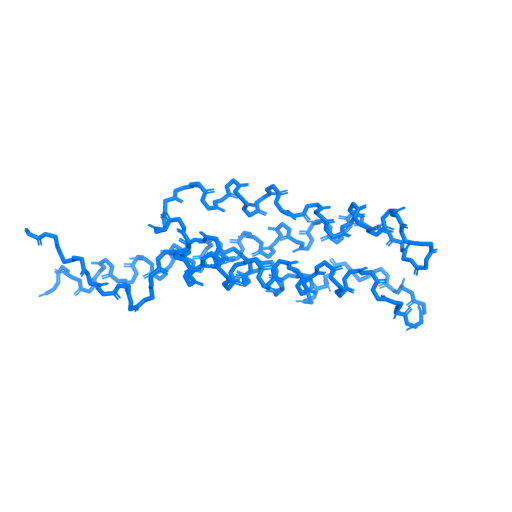 1.00 97.44 99 LEU A O 1
ATOM 782 N N . ILE A 1 100 ? 2.027 7.527 -1.644 1.00 97.50 100 ILE A N 1
ATOM 783 C CA . ILE A 1 100 ? 0.809 8.309 -1.910 1.00 97.50 100 ILE A CA 1
ATOM 784 C C . ILE A 1 100 ? -0.420 7.404 -1.775 1.00 97.50 100 ILE A C 1
ATOM 786 O O . ILE A 1 100 ? -1.375 7.765 -1.086 1.00 97.50 100 ILE A O 1
ATOM 790 N N . GLY A 1 101 ? -0.378 6.203 -2.359 1.00 97.62 101 GLY A N 1
ATOM 791 C CA . GLY A 1 101 ? -1.427 5.197 -2.207 1.00 97.62 101 GLY A CA 1
ATOM 792 C C . GLY A 1 101 ? -1.682 4.824 -0.745 1.00 97.62 101 GLY A C 1
ATOM 793 O O . GLY A 1 101 ? -2.829 4.831 -0.294 1.00 97.62 101 GLY A O 1
ATOM 794 N N . VAL A 1 102 ? -0.621 4.598 0.036 1.00 98.00 102 VAL A N 1
ATOM 795 C CA . VAL A 1 102 ? -0.723 4.344 1.483 1.00 98.00 102 VAL A CA 1
ATOM 796 C C . VAL A 1 102 ? -1.386 5.520 2.204 1.00 98.00 102 VAL A C 1
ATOM 798 O O . VAL A 1 102 ? -2.314 5.311 2.987 1.00 98.00 102 VAL A O 1
ATOM 801 N N . ALA A 1 103 ? -0.966 6.758 1.933 1.00 98.00 103 ALA A N 1
ATOM 802 C CA . ALA A 1 103 ? -1.543 7.949 2.554 1.00 98.00 103 ALA A CA 1
ATOM 803 C C . ALA A 1 103 ? -3.044 8.091 2.241 1.00 98.00 103 ALA A C 1
ATOM 805 O O . ALA A 1 103 ? -3.853 8.288 3.151 1.00 98.00 103 ALA A O 1
ATOM 806 N N . LEU A 1 104 ? -3.438 7.910 0.978 1.00 98.12 104 LEU A N 1
ATOM 807 C CA . LEU A 1 104 ? -4.841 7.938 0.550 1.00 98.12 104 LEU A CA 1
ATOM 808 C C . LEU A 1 104 ? -5.664 6.799 1.172 1.00 98.12 104 LEU A C 1
ATOM 810 O O . LEU A 1 104 ? -6.805 7.013 1.596 1.00 98.12 104 LEU A O 1
ATOM 814 N N . GLY A 1 105 ? -5.087 5.601 1.287 1.00 97.19 105 GLY A N 1
ATOM 815 C CA . GLY A 1 105 ? -5.702 4.464 1.969 1.00 97.19 105 GLY A CA 1
ATOM 816 C C . GLY A 1 105 ? -5.933 4.738 3.457 1.00 97.19 105 GLY A C 1
ATOM 817 O O . GLY A 1 105 ? -7.026 4.484 3.968 1.00 97.19 105 GLY A O 1
ATOM 818 N N . VAL A 1 106 ? -4.952 5.331 4.147 1.00 96.56 106 VAL A N 1
ATOM 819 C CA . VAL A 1 106 ? -5.085 5.767 5.548 1.00 96.56 106 VAL A CA 1
ATOM 820 C C . VAL A 1 106 ? -6.209 6.792 5.686 1.00 96.56 106 VAL A C 1
ATOM 822 O O . VAL A 1 106 ? -7.080 6.616 6.539 1.00 96.56 106 VAL A O 1
ATOM 825 N N . ILE A 1 107 ? -6.233 7.828 4.839 1.00 96.94 107 ILE A N 1
ATOM 826 C CA . ILE A 1 107 ? -7.285 8.858 4.850 1.00 96.94 107 ILE A CA 1
ATOM 827 C C . ILE A 1 107 ? -8.662 8.216 4.665 1.00 96.94 107 ILE A C 1
ATOM 829 O O . ILE A 1 107 ? -9.576 8.498 5.438 1.00 96.94 107 ILE A O 1
ATOM 833 N N . THR A 1 108 ? -8.796 7.298 3.706 1.00 95.00 108 THR A N 1
ATOM 834 C CA . THR A 1 108 ? -10.051 6.584 3.434 1.00 95.00 108 THR A CA 1
ATOM 835 C C . THR A 1 108 ? -10.508 5.776 4.647 1.00 95.00 108 THR A C 1
ATOM 837 O O . THR A 1 108 ? -11.660 5.876 5.072 1.00 95.00 108 THR A O 1
ATOM 840 N N . VAL A 1 109 ? -9.600 5.018 5.264 1.00 92.88 109 VAL A N 1
ATOM 841 C CA . VAL A 1 109 ? -9.882 4.244 6.478 1.00 92.88 109 VAL A CA 1
ATOM 842 C C . VAL A 1 109 ? -10.343 5.151 7.623 1.00 92.88 109 VAL A C 1
ATOM 844 O O . VAL A 1 109 ? -11.335 4.846 8.292 1.00 92.88 109 VAL A O 1
ATOM 847 N N . LEU A 1 110 ? -9.654 6.269 7.852 1.00 91.25 110 LEU A N 1
ATOM 848 C CA . LEU A 1 110 ? -9.998 7.219 8.911 1.00 91.25 110 LEU A CA 1
ATOM 849 C C . LEU A 1 110 ? -11.340 7.912 8.647 1.00 91.25 110 LEU A C 1
ATOM 851 O O . LEU A 1 110 ? -12.156 8.006 9.565 1.00 91.25 110 LEU A O 1
ATOM 855 N N . ALA A 1 111 ? -11.609 8.321 7.405 1.00 91.12 111 ALA A N 1
ATOM 856 C CA . ALA A 1 111 ? -12.877 8.921 7.001 1.00 91.12 111 ALA A CA 1
ATOM 857 C C . ALA A 1 111 ? -14.051 7.960 7.240 1.00 91.12 111 ALA A C 1
ATOM 859 O O . ALA A 1 111 ? -15.047 8.334 7.860 1.00 91.12 111 ALA A O 1
ATOM 860 N N . VAL A 1 112 ? -13.913 6.688 6.847 1.00 88.00 112 VAL A N 1
ATOM 861 C CA . VAL A 1 112 ? -14.942 5.662 7.084 1.00 88.00 112 VAL A CA 1
ATOM 862 C C . VAL A 1 112 ? -15.177 5.439 8.580 1.00 88.00 112 VAL A C 1
ATOM 864 O O . VAL A 1 112 ? -16.330 5.336 9.008 1.00 88.00 112 VAL A O 1
ATOM 867 N N . LYS A 1 113 ? -14.115 5.391 9.398 1.00 84.00 113 LYS A N 1
ATOM 868 C CA . LYS A 1 113 ? -14.253 5.275 10.860 1.00 84.00 113 LYS A CA 1
ATOM 869 C C . LYS A 1 113 ? -14.964 6.483 11.462 1.00 84.00 113 LYS A C 1
ATOM 871 O O . LYS A 1 113 ? -15.835 6.291 12.306 1.00 84.00 113 LYS A O 1
ATOM 876 N N . SER A 1 114 ? -14.621 7.693 11.021 1.00 85.88 114 SER A N 1
ATOM 877 C CA . SER A 1 114 ? -15.253 8.932 11.482 1.00 85.88 114 SER A CA 1
ATOM 878 C C . SER A 1 114 ? -16.749 8.943 11.162 1.00 85.88 114 SER A C 1
ATOM 880 O O . SER A 1 114 ? -17.559 9.087 12.073 1.00 85.88 114 SER A O 1
ATOM 882 N N . ILE A 1 115 ? -17.132 8.654 9.912 1.00 85.06 115 ILE A N 1
ATOM 883 C CA . ILE A 1 115 ? -18.541 8.605 9.487 1.00 85.06 115 ILE A CA 1
ATOM 884 C C . ILE A 1 115 ? -19.333 7.570 10.294 1.00 85.06 115 ILE A C 1
ATOM 886 O O . ILE A 1 115 ? -20.470 7.827 10.689 1.00 85.06 115 ILE A O 1
ATOM 890 N N . ARG A 1 116 ? -18.752 6.392 10.553 1.00 76.12 116 ARG A N 1
ATOM 891 C CA . ARG A 1 116 ? -19.409 5.350 11.356 1.00 76.12 116 ARG A CA 1
ATOM 892 C C . ARG A 1 116 ? -19.547 5.749 12.824 1.00 76.12 116 ARG A C 1
ATOM 894 O O . ARG A 1 116 ? -20.591 5.480 13.401 1.00 76.12 116 ARG A O 1
ATOM 901 N N . GLY A 1 117 ? -18.540 6.402 13.405 1.00 66.19 117 GLY A N 1
ATOM 902 C CA . GLY A 1 117 ? -18.602 6.923 14.773 1.00 66.19 117 GLY A CA 1
ATOM 903 C C . GLY A 1 117 ? -19.698 7.976 14.951 1.00 66.19 117 GLY A C 1
ATOM 904 O O . GLY A 1 117 ? -20.478 7.883 15.894 1.00 66.19 117 GLY A O 1
ATOM 905 N N . SER A 1 118 ? -19.829 8.904 13.998 1.00 57.44 118 SER A N 1
ATOM 906 C CA . SER A 1 118 ? -20.845 9.967 14.028 1.00 57.44 118 SER A CA 1
ATOM 907 C C . SER A 1 118 ? -22.287 9.466 13.880 1.00 57.44 118 SER A C 1
ATOM 909 O O . SER A 1 118 ? -23.215 10.155 14.285 1.00 57.44 118 SER A O 1
ATOM 911 N N . ARG A 1 119 ? -22.503 8.273 13.308 1.00 55.69 119 ARG A N 1
ATOM 912 C CA . ARG A 1 119 ? -23.842 7.662 13.183 1.00 55.69 119 ARG A CA 1
ATOM 913 C C . ARG A 1 119 ? -24.318 6.936 14.445 1.00 55.69 119 ARG A C 1
ATOM 915 O O . ARG A 1 119 ? -25.479 6.559 14.495 1.00 55.69 119 ARG A O 1
ATOM 922 N N . VAL A 1 120 ? -23.443 6.700 15.425 1.00 47.53 120 VAL A N 1
ATOM 923 C CA . VAL A 1 120 ? -23.773 5.987 16.679 1.00 47.53 120 VAL A CA 1
ATOM 924 C C . VAL A 1 120 ? -24.137 6.963 17.809 1.00 47.53 120 VAL A C 1
ATOM 926 O O . VAL A 1 120 ? -24.632 6.543 18.849 1.00 47.53 120 VAL A O 1
ATOM 929 N N . SER A 1 121 ? -23.905 8.265 17.614 1.00 42.31 121 SER A N 1
ATOM 930 C CA . SER A 1 121 ? -24.195 9.326 18.589 1.00 42.31 121 SER A CA 1
ATOM 931 C C . SER A 1 121 ? -25.486 10.112 18.312 1.00 42.31 121 SER A C 1
ATOM 933 O O . SER A 1 121 ? -25.656 11.188 18.882 1.00 42.31 121 SER A O 1
ATOM 935 N N . LEU A 1 122 ? -26.353 9.617 17.424 1.00 42.16 122 LEU A N 1
ATOM 936 C CA . LEU A 1 122 ? -27.704 10.130 17.159 1.00 42.16 122 LEU A CA 1
ATOM 937 C C . LEU A 1 122 ? -28.729 9.074 17.578 1.00 42.16 122 LEU A C 1
ATOM 939 O O . LEU A 1 122 ? -29.816 9.482 18.034 1.00 42.16 122 LEU A O 1
#

Foldseek 3Di:
DDPPPDPVDDLVVLVVVLVVLLVVLLVVLQDADDDDPPVDLADPVLLQSLLVNLLSLCVSVVNPPVSLVVSLVSLCVSLVSQVVHPRHDRDPSSSVSSVNSSVVSNVVSVVVVVVVVVVVVD